Protein AF-0000000079576611 (afdb_homodimer)

Solvent-accessible surface area (backbone atoms only — not comparable to full-atom values): 9002 Å² total; per-residue (Å²): 128,75,75,70,55,58,48,75,42,75,43,51,58,84,72,44,45,41,53,62,72,38,46,71,59,83,83,51,58,62,71,58,41,35,52,42,29,51,65,66,48,57,60,85,58,37,45,30,33,52,91,32,29,32,41,34,44,37,72,70,70,76,43,54,67,67,57,41,44,37,51,51,49,38,49,34,49,45,45,35,116,128,78,76,70,55,58,49,75,44,72,44,52,57,86,73,43,45,41,51,61,72,38,46,70,58,83,84,51,59,64,70,58,40,36,52,41,29,51,66,65,47,57,62,86,57,38,46,28,34,51,91,33,28,33,42,34,44,35,75,69,72,76,42,54,67,66,58,37,45,36,52,52,50,39,50,34,49,44,47,36,116

Organism: NCBI:txid418240

Structure (mmCIF, N/CA/C/O backbone):
data_AF-0000000079576611-model_v1
#
loop_
_entity.id
_entity.type
_entity.pdbx_description
1 polymer 'Uncharacterized protein'
#
loop_
_atom_site.group_PDB
_atom_site.id
_atom_site.type_symbol
_atom_site.label_atom_id
_atom_site.label_alt_id
_atom_site.label_comp_id
_atom_site.label_asym_id
_atom_site.label_entity_id
_atom_site.label_seq_id
_atom_site.pdbx_PDB_ins_code
_atom_site.Cartn_x
_atom_site.Cartn_y
_atom_site.Cartn_z
_atom_site.occupancy
_atom_site.B_iso_or_equiv
_atom_site.auth_seq_id
_atom_site.auth_comp_id
_atom_site.auth_asym_id
_atom_site.auth_atom_id
_atom_site.pdbx_PDB_model_num
ATOM 1 N N . MET A 1 1 ? -16.641 16.172 19.109 1 32.38 1 MET A N 1
ATOM 2 C CA . MET A 1 1 ? -15.719 15.039 19.172 1 32.38 1 MET A CA 1
ATOM 3 C C . MET A 1 1 ? -15.352 14.555 17.766 1 32.38 1 MET A C 1
ATOM 5 O O . MET A 1 1 ? -16.219 14.102 17.016 1 32.38 1 MET A O 1
ATOM 9 N N . VAL A 1 2 ? -14.633 15.25 17.062 1 40.16 2 VAL A N 1
ATOM 10 C CA . VAL A 1 2 ? -14.477 15.117 15.625 1 40.16 2 VAL A CA 1
ATOM 11 C C . VAL A 1 2 ? -14.047 13.695 15.273 1 40.16 2 VAL A C 1
ATOM 13 O O . VAL A 1 2 ? -13.172 13.125 15.938 1 40.16 2 VAL A O 1
ATOM 16 N N . ASN A 1 3 ? -14.922 12.898 15.102 1 45.44 3 ASN A N 1
ATOM 17 C CA . ASN A 1 3 ? -14.719 11.484 14.812 1 45.44 3 ASN A CA 1
ATOM 18 C C . ASN A 1 3 ? -13.469 11.25 13.977 1 45.44 3 ASN A C 1
ATOM 20 O O . ASN A 1 3 ? -13.414 11.656 12.812 1 45.44 3 ASN A O 1
ATOM 24 N N . GLN A 1 4 ? -12.406 11.508 14.68 1 57.84 4 GLN A N 1
ATOM 25 C CA . GLN A 1 4 ? -11.109 11.312 14.031 1 57.84 4 GLN A CA 1
ATOM 26 C C . GLN A 1 4 ? -11.086 10.008 13.234 1 57.84 4 GLN A C 1
ATOM 28 O O . GLN A 1 4 ? -11.359 8.938 13.781 1 57.84 4 GLN A O 1
ATOM 33 N N . SER A 1 5 ? -11.43 10.102 11.914 1 70.38 5 SER A N 1
ATOM 34 C CA . SER A 1 5 ? -11.508 8.93 11.055 1 70.38 5 SER A CA 1
ATOM 35 C C . SER A 1 5 ? -10.227 8.117 11.109 1 70.38 5 SER A C 1
ATOM 37 O O . SER A 1 5 ? -9.188 8.539 10.594 1 70.38 5 SER A O 1
ATOM 39 N N . VAL A 1 6 ? -10.102 7.441 12.25 1 74.31 6 VAL A N 1
ATOM 40 C CA . VAL A 1 6 ? -8.984 6.516 12.391 1 74.31 6 VAL A CA 1
ATOM 41 C C . VAL A 1 6 ? -9.344 5.172 11.75 1 74.31 6 VAL A C 1
ATOM 43 O O . VAL A 1 6 ? -10.445 4.652 11.961 1 74.31 6 VAL A O 1
ATOM 46 N N . ILE A 1 7 ? -8.586 4.773 10.867 1 74.94 7 ILE A N 1
ATOM 47 C CA . ILE A 1 7 ? -8.75 3.438 10.297 1 74.94 7 ILE A CA 1
ATOM 48 C C . ILE A 1 7 ? -7.816 2.461 11.016 1 74.94 7 ILE A C 1
ATOM 50 O O . ILE A 1 7 ? -6.609 2.697 11.102 1 74.94 7 ILE A O 1
ATOM 54 N N . ASP A 1 8 ? -8.422 1.6 11.656 1 78.19 8 ASP A N 1
ATOM 55 C CA . ASP A 1 8 ? -7.676 0.541 12.336 1 78.19 8 ASP A CA 1
ATOM 56 C C . ASP A 1 8 ? -7.648 -0.733 11.492 1 78.19 8 ASP A C 1
ATOM 58 O O . ASP A 1 8 ? -8.695 -1.227 11.07 1 78.19 8 ASP A O 1
ATOM 62 N N . SER A 1 9 ? -6.465 -0.99 11.086 1 75.25 9 SER A N 1
ATOM 63 C CA . SER A 1 9 ? -6.355 -2.213 10.297 1 75.25 9 SER A CA 1
ATOM 64 C C . SER A 1 9 ? -5.461 -3.238 10.992 1 75.25 9 SER A C 1
ATOM 66 O O . SER A 1 9 ? -4.41 -2.889 11.531 1 75.25 9 SER A O 1
ATOM 68 N N . SER A 1 10 ? -6.066 -4.363 11.203 1 78.56 10 SER A N 1
ATOM 69 C CA . SER A 1 10 ? -5.301 -5.484 11.742 1 78.56 10 SER A CA 1
ATOM 70 C C . SER A 1 10 ? -5.09 -6.562 10.688 1 78.56 10 SER A C 1
ATOM 72 O O . SER A 1 10 ? -6.051 -7.062 10.102 1 78.56 10 SER A O 1
ATOM 74 N N . VAL A 1 11 ? -3.852 -6.746 10.422 1 78.38 11 VAL A N 1
ATOM 75 C CA . VAL A 1 11 ? -3.541 -7.75 9.406 1 78.38 11 VAL A CA 1
ATOM 76 C C . VAL A 1 11 ? -2.736 -8.883 10.031 1 78.38 11 VAL A C 1
ATOM 78 O O . VAL A 1 11 ? -1.842 -8.641 10.852 1 78.38 11 VAL A O 1
ATOM 81 N N . ASN A 1 12 ? -3.158 -10.062 9.68 1 82.75 12 ASN A N 1
ATOM 82 C CA . ASN A 1 12 ? -2.434 -11.25 10.117 1 82.75 12 ASN A CA 1
ATOM 83 C C . ASN A 1 12 ? -1.317 -11.617 9.141 1 82.75 12 ASN A C 1
ATOM 85 O O . ASN A 1 12 ? -1.584 -12.07 8.031 1 82.75 12 ASN A O 1
ATOM 89 N N . LEU A 1 13 ? -0.142 -11.523 9.609 1 81.12 13 LEU A N 1
ATOM 90 C CA . LEU A 1 13 ? 1.022 -11.742 8.758 1 81.12 13 LEU A CA 1
ATOM 91 C C . LEU A 1 13 ? 1.08 -13.188 8.273 1 81.12 13 LEU A C 1
ATOM 93 O O . LEU A 1 13 ? 1.574 -13.453 7.176 1 81.12 13 LEU A O 1
ATOM 97 N N . GLU A 1 14 ? 0.573 -14.039 9.016 1 82.06 14 GLU A N 1
ATOM 98 C CA . GLU A 1 14 ? 0.644 -15.453 8.688 1 82.06 14 GLU A CA 1
ATOM 99 C C . GLU A 1 14 ? -0.292 -15.805 7.531 1 82.06 14 GLU A C 1
ATOM 101 O O . GLU A 1 14 ? -0.097 -16.812 6.848 1 82.06 14 GLU A O 1
ATOM 106 N N . GLN A 1 15 ? -1.205 -14.945 7.406 1 81.31 15 GLN A N 1
ATOM 107 C CA . GLN A 1 15 ? -2.197 -15.227 6.375 1 81.31 15 GLN A CA 1
ATOM 108 C C . GLN A 1 15 ? -1.953 -14.383 5.129 1 81.31 15 GLN A C 1
ATOM 110 O O . GLN A 1 15 ? -2.609 -14.578 4.102 1 81.31 15 GLN A O 1
ATOM 115 N N . LEU A 1 16 ? -1.059 -13.555 5.219 1 85.56 16 LEU A N 1
ATOM 116 C CA . LEU A 1 16 ? -0.813 -12.648 4.105 1 85.56 16 LEU A CA 1
ATOM 117 C C . LEU A 1 16 ? -0.097 -13.367 2.967 1 85.56 16 LEU A C 1
ATOM 119 O O . LEU A 1 16 ? 0.768 -14.211 3.209 1 85.56 16 LEU A O 1
ATOM 123 N N . LYS A 1 17 ? -0.507 -13.078 1.787 1 87.81 17 LYS A N 1
ATOM 124 C CA . LYS A 1 17 ? 0.119 -13.609 0.583 1 87.81 17 LYS A CA 1
ATOM 125 C C . LYS A 1 17 ? 1.028 -12.578 -0.072 1 87.81 17 LYS A C 1
ATOM 127 O O . LYS A 1 17 ? 0.814 -11.375 0.076 1 87.81 17 LYS A O 1
ATOM 132 N N . ASP A 1 18 ? 1.984 -13.078 -0.797 1 87.44 18 ASP A N 1
ATOM 133 C CA . ASP A 1 18 ? 2.854 -12.195 -1.569 1 87.44 18 ASP A CA 1
ATOM 134 C C . ASP A 1 18 ? 2.111 -11.602 -2.764 1 87.44 18 ASP A C 1
ATOM 136 O O . ASP A 1 18 ? 1.252 -12.258 -3.355 1 87.44 18 ASP A O 1
ATOM 140 N N . ILE A 1 19 ? 2.459 -10.383 -3.062 1 82.88 19 ILE A N 1
ATOM 141 C CA . ILE A 1 19 ? 1.803 -9.711 -4.18 1 82.88 19 ILE A CA 1
ATOM 142 C C . ILE A 1 19 ? 2.004 -10.523 -5.457 1 82.88 19 ILE A C 1
ATOM 144 O O . ILE A 1 19 ? 1.13 -10.539 -6.328 1 82.88 19 ILE A O 1
ATOM 148 N N . GLU A 1 20 ? 3.113 -11.242 -5.586 1 82.69 20 GLU A N 1
ATOM 149 C CA . GLU A 1 20 ? 3.4 -12.07 -6.754 1 82.69 20 GLU A CA 1
ATOM 150 C C . GLU A 1 20 ? 2.424 -13.242 -6.859 1 82.69 20 GLU A C 1
ATOM 152 O O . GLU A 1 20 ? 2.154 -13.734 -7.953 1 82.69 20 GLU A O 1
ATOM 157 N N . ASP A 1 21 ? 1.952 -13.617 -5.684 1 86.19 21 ASP A N 1
ATOM 158 C CA . ASP A 1 21 ? 0.977 -14.703 -5.648 1 86.19 21 ASP A CA 1
ATOM 159 C C . ASP A 1 21 ? -0.426 -14.188 -5.965 1 86.19 21 ASP A C 1
ATOM 161 O O . ASP A 1 21 ? -1.248 -14.922 -6.52 1 86.19 21 ASP A O 1
ATOM 165 N N . LEU A 1 22 ? -0.644 -13.008 -5.527 1 84.38 22 LEU A N 1
ATOM 166 C CA . LEU A 1 22 ? -1.951 -12.398 -5.762 1 84.38 22 LEU A CA 1
ATOM 167 C C . LEU A 1 22 ? -2.109 -12 -7.223 1 84.38 22 LEU A C 1
ATOM 169 O O . LEU A 1 22 ? -3.211 -12.062 -7.773 1 84.38 22 LEU A O 1
ATOM 173 N N . ILE A 1 23 ? -1.056 -11.469 -7.809 1 82.06 23 ILE A N 1
ATOM 174 C CA . ILE A 1 23 ? -1.05 -11.094 -9.219 1 82.06 23 ILE A CA 1
ATOM 175 C C . ILE A 1 23 ? 0.086 -11.82 -9.938 1 82.06 23 ILE A C 1
ATOM 177 O O . ILE A 1 23 ? 1.123 -11.227 -10.234 1 82.06 23 ILE A O 1
ATOM 181 N N . PRO A 1 24 ? -0.151 -13.062 -10.289 1 73.81 24 PRO A N 1
ATOM 182 C CA . PRO A 1 24 ? 0.908 -13.891 -10.867 1 73.81 24 PRO A CA 1
ATOM 183 C C . PRO A 1 24 ? 1.199 -13.539 -12.328 1 73.81 24 PRO A C 1
ATOM 185 O O . PRO A 1 24 ? 2.289 -13.82 -12.828 1 73.81 24 PRO A O 1
ATOM 188 N N . ASN A 1 25 ? 0.179 -13.023 -12.945 1 77.19 25 ASN A N 1
ATOM 189 C CA . ASN A 1 25 ? 0.391 -12.711 -14.352 1 77.19 25 ASN A CA 1
ATOM 190 C C . ASN A 1 25 ? 0.296 -11.211 -14.617 1 77.19 25 ASN A C 1
ATOM 192 O O . ASN A 1 25 ? -0.802 -10.672 -14.766 1 77.19 25 ASN A O 1
ATOM 196 N N . ILE A 1 26 ? 1.358 -10.641 -14.82 1 69.69 26 ILE A N 1
ATOM 197 C CA . ILE A 1 26 ? 1.439 -9.195 -15 1 69.69 26 ILE A CA 1
ATOM 198 C C . ILE A 1 26 ? 0.963 -8.82 -16.391 1 69.69 26 ILE A C 1
ATOM 200 O O . ILE A 1 26 ? 0.621 -7.664 -16.656 1 69.69 26 ILE A O 1
ATOM 204 N N . ASP A 1 27 ? 0.799 -9.859 -17.219 1 78.5 27 ASP A N 1
ATOM 205 C CA . ASP A 1 27 ? 0.402 -9.602 -18.594 1 78.5 27 ASP A CA 1
ATOM 206 C C . ASP A 1 27 ? -1.118 -9.602 -18.734 1 78.5 27 ASP A C 1
ATOM 208 O O . ASP A 1 27 ? -1.646 -9.258 -19.797 1 78.5 27 ASP A O 1
ATOM 212 N N . LYS A 1 28 ? -1.711 -9.875 -17.734 1 82.94 28 LYS A N 1
ATOM 213 C CA . LYS A 1 28 ? -3.168 -9.93 -17.797 1 82.94 28 LYS A CA 1
ATOM 214 C C . LYS A 1 28 ? -3.779 -8.539 -17.734 1 82.94 28 LYS A C 1
ATOM 216 O O . LYS A 1 28 ? -3.111 -7.574 -17.344 1 82.94 28 LYS A O 1
ATOM 221 N N . ALA A 1 29 ? -4.992 -8.5 -18.297 1 85.44 29 ALA A N 1
ATOM 222 C CA . ALA A 1 29 ? -5.727 -7.238 -18.219 1 85.44 29 ALA A CA 1
ATOM 223 C C . ALA A 1 29 ? -5.934 -6.812 -16.766 1 85.44 29 ALA A C 1
ATOM 225 O O . ALA A 1 29 ? -6.035 -7.656 -15.875 1 85.44 29 ALA A O 1
ATOM 226 N N . ILE A 1 30 ? -5.949 -5.562 -16.453 1 88.19 30 ILE A N 1
ATOM 227 C CA . ILE A 1 30 ? -6.098 -5.004 -15.117 1 88.19 30 ILE A CA 1
ATOM 228 C C . ILE A 1 30 ? -7.352 -5.57 -14.453 1 88.19 30 ILE A C 1
ATOM 230 O O . ILE A 1 30 ? -7.34 -5.906 -13.266 1 88.19 30 ILE A O 1
ATOM 234 N N . SER A 1 31 ? -8.438 -5.66 -15.18 1 88.94 31 SER A N 1
ATOM 235 C CA . SER A 1 31 ? -9.703 -6.164 -14.648 1 88.94 31 SER A CA 1
ATOM 236 C C . SER A 1 31 ? -9.539 -7.574 -14.086 1 88.94 31 SER A C 1
ATOM 238 O O . SER A 1 31 ? -10.102 -7.902 -13.039 1 88.94 31 SER A O 1
ATOM 240 N N . GLU A 1 32 ? -8.828 -8.43 -14.75 1 89.69 32 GLU A N 1
ATOM 241 C CA . GLU A 1 32 ? -8.578 -9.797 -14.297 1 89.69 32 GLU A CA 1
ATOM 242 C C . GLU A 1 32 ? -7.691 -9.812 -13.055 1 89.69 32 GLU A C 1
ATOM 244 O O . GLU A 1 32 ? -7.898 -10.617 -12.148 1 89.69 32 GLU A O 1
ATOM 249 N N . LYS A 1 33 ? -6.746 -8.945 -13.102 1 89.12 33 LYS A N 1
ATOM 250 C CA . LYS A 1 33 ? -5.84 -8.844 -11.961 1 89.12 33 LYS A CA 1
ATOM 251 C C . LYS A 1 33 ? -6.598 -8.445 -10.695 1 89.12 33 LYS A C 1
ATOM 253 O O . LYS A 1 33 ? -6.359 -9 -9.625 1 89.12 33 LYS A O 1
ATOM 258 N N . VAL A 1 34 ? -7.484 -7.477 -10.914 1 90.25 34 VAL A N 1
ATOM 259 C CA . VAL A 1 34 ? -8.281 -6.977 -9.789 1 90.25 34 VAL A CA 1
ATOM 260 C C . VAL A 1 34 ? -9.125 -8.109 -9.211 1 90.25 34 VAL A C 1
ATOM 262 O O . VAL A 1 34 ? -9.172 -8.289 -7.996 1 90.25 34 VAL A O 1
ATOM 265 N N . GLU A 1 35 ? -9.773 -8.852 -10.016 1 90.19 35 GLU A N 1
ATOM 266 C CA . GLU A 1 35 ? -10.625 -9.961 -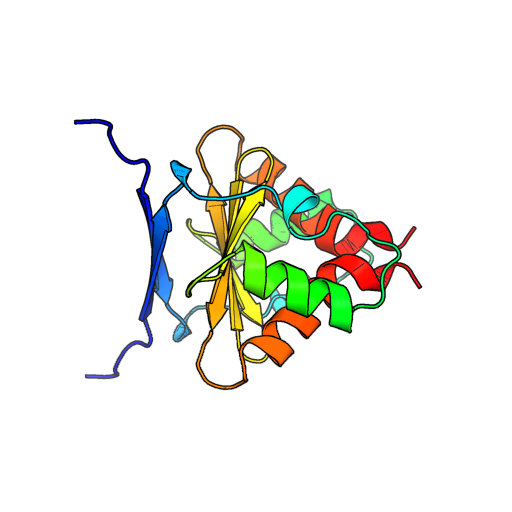9.578 1 90.19 35 GLU A CA 1
ATOM 267 C C . GLU A 1 35 ? -9.812 -11.008 -8.812 1 90.19 35 GLU A C 1
ATOM 269 O O . GLU A 1 35 ? -10.242 -11.477 -7.758 1 90.19 35 GLU A O 1
ATOM 274 N N . THR A 1 36 ? -8.719 -11.32 -9.391 1 89.06 36 THR A N 1
ATOM 275 C CA . THR A 1 36 ? -7.859 -12.312 -8.758 1 89.06 36 THR A CA 1
ATOM 276 C C . THR A 1 36 ? -7.379 -11.82 -7.398 1 89.06 36 THR A C 1
ATOM 278 O O . THR A 1 36 ? -7.379 -12.578 -6.422 1 89.06 36 THR A O 1
ATOM 281 N N . PHE A 1 37 ? -6.93 -10.641 -7.402 1 89.94 37 PHE A N 1
ATOM 282 C CA . PHE A 1 37 ? -6.441 -10.031 -6.168 1 89.94 37 PHE A CA 1
ATOM 283 C C . PHE A 1 37 ? -7.508 -10.086 -5.078 1 89.94 37 PHE A C 1
ATOM 285 O O . PHE A 1 37 ? -7.223 -10.484 -3.945 1 89.94 37 PHE A O 1
ATOM 292 N N . LEU A 1 38 ? -8.703 -9.602 -5.387 1 90.19 38 LEU A N 1
ATOM 293 C CA . LEU A 1 38 ? -9.805 -9.562 -4.422 1 90.19 38 LEU A CA 1
ATOM 294 C C . LEU A 1 38 ? -10.18 -10.969 -3.975 1 90.19 38 LEU A C 1
ATOM 296 O O . LEU A 1 38 ? -10.508 -11.188 -2.805 1 90.19 38 LEU A O 1
ATOM 300 N N . ASP A 1 39 ? -10.109 -11.891 -4.805 1 88.19 39 ASP A N 1
ATOM 301 C CA . ASP A 1 39 ? -10.453 -13.273 -4.508 1 88.19 39 ASP A CA 1
ATOM 302 C C . ASP A 1 39 ? -9.438 -13.906 -3.564 1 88.19 39 ASP A C 1
ATOM 304 O O . ASP A 1 39 ? -9.805 -14.648 -2.646 1 88.19 39 ASP A O 1
ATOM 308 N N . LYS A 1 40 ? -8.188 -13.586 -3.787 1 86.69 40 LYS A N 1
ATOM 309 C CA . LYS A 1 40 ? -7.109 -14.227 -3.043 1 86.69 40 LYS A CA 1
ATOM 310 C C . LYS A 1 40 ? -6.844 -13.508 -1.726 1 86.69 40 LYS A C 1
ATOM 312 O O . LYS A 1 40 ? -6.41 -14.117 -0.75 1 86.69 40 LYS A O 1
ATOM 317 N N . SER A 1 41 ? -6.918 -12.18 -1.771 1 84.06 41 SER A N 1
ATOM 318 C CA . SER A 1 41 ? -6.637 -11.383 -0.578 1 84.06 41 SER A CA 1
ATOM 319 C C . SER A 1 41 ? -7.691 -11.617 0.5 1 84.06 41 SER A C 1
ATOM 321 O O . SER A 1 41 ? -7.406 -11.477 1.692 1 84.06 41 SER A O 1
ATOM 323 N N . GLY A 1 42 ? -8.922 -12.008 0.111 1 76.44 42 GLY A N 1
ATOM 324 C CA . GLY A 1 42 ? -9.984 -12.234 1.075 1 76.44 42 GLY A CA 1
ATOM 325 C C . GLY A 1 42 ? -10.734 -10.969 1.446 1 76.44 42 GLY A C 1
ATOM 326 O O . GLY A 1 42 ? -11.203 -10.242 0.57 1 76.44 42 GLY A O 1
ATOM 327 N N . ASP A 1 43 ? -10.883 -10.766 2.904 1 76.56 43 ASP A N 1
ATOM 328 C CA . ASP A 1 43 ? -11.695 -9.656 3.396 1 76.56 43 ASP A CA 1
ATOM 329 C C . ASP A 1 43 ? -10.836 -8.43 3.693 1 76.56 43 ASP A C 1
ATOM 331 O O . ASP A 1 43 ? -9.617 -8.539 3.797 1 76.56 43 ASP A O 1
ATOM 335 N N . GLN A 1 44 ? -11.5 -7.289 3.799 1 74.5 44 GLN A N 1
ATOM 336 C CA . GLN A 1 44 ? -10.836 -6.043 4.176 1 74.5 44 GLN A CA 1
ATOM 337 C C . GLN A 1 44 ? -10.219 -6.145 5.566 1 74.5 44 GLN A C 1
ATOM 339 O O . GLN A 1 44 ? -10.758 -6.836 6.438 1 74.5 44 GLN A O 1
ATOM 344 N N . PRO A 1 45 ? -9.188 -5.512 5.707 1 78.31 45 PRO A N 1
ATOM 345 C CA . PRO A 1 45 ? -8.367 -4.746 4.766 1 78.31 45 PRO A CA 1
ATOM 346 C C . PRO A 1 45 ? -7.602 -5.637 3.791 1 78.31 45 PRO A C 1
ATOM 348 O O . PRO A 1 45 ? -7.262 -6.773 4.125 1 78.31 45 PRO A O 1
ATOM 351 N N . TYR A 1 46 ? -7.449 -5.148 2.621 1 88.88 46 TYR A N 1
ATOM 352 C CA . TYR A 1 46 ? -6.652 -5.867 1.632 1 88.88 46 TYR A CA 1
ATOM 353 C C . TYR A 1 46 ? -5.164 -5.668 1.881 1 88.88 46 TYR A C 1
ATOM 355 O O . TYR A 1 46 ? -4.691 -4.535 2 1 88.88 46 TYR A O 1
ATOM 363 N N . ALA A 1 47 ? -4.566 -6.75 2.078 1 89.88 47 ALA A N 1
ATOM 364 C CA . ALA A 1 47 ? -3.148 -6.656 2.41 1 89.88 47 ALA A CA 1
ATOM 365 C C . ALA A 1 47 ? -2.342 -7.723 1.675 1 89.88 47 ALA A C 1
ATOM 367 O O . ALA A 1 47 ? -2.883 -8.766 1.288 1 89.88 47 ALA A O 1
ATOM 368 N N . HIS A 1 48 ? -1.096 -7.418 1.454 1 90.56 48 HIS A N 1
ATOM 369 C CA . HIS A 1 48 ? -0.18 -8.383 0.857 1 90.56 48 HIS A CA 1
ATOM 370 C C . HIS A 1 48 ? 1.232 -8.211 1.406 1 90.56 48 HIS A C 1
ATOM 372 O O . HIS A 1 48 ? 1.618 -7.113 1.814 1 90.56 48 HIS A O 1
ATOM 378 N N . MET A 1 49 ? 1.866 -9.273 1.348 1 90.06 49 MET A N 1
ATOM 379 C CA . MET A 1 49 ? 3.234 -9.297 1.857 1 90.06 49 MET A CA 1
ATOM 380 C C . MET A 1 49 ? 4.234 -9.008 0.746 1 90.06 49 MET A C 1
ATOM 382 O O . MET A 1 49 ? 4.035 -9.414 -0.399 1 90.06 49 MET A O 1
ATOM 386 N N . ASN A 1 50 ? 5.199 -8.188 1.126 1 88.56 50 ASN A N 1
ATOM 387 C CA . ASN A 1 50 ? 6.363 -7.938 0.285 1 88.56 50 ASN A CA 1
ATOM 388 C C . ASN A 1 50 ? 7.66 -8.32 0.993 1 88.56 50 ASN A C 1
ATOM 390 O O . ASN A 1 50 ? 7.637 -8.805 2.125 1 88.56 50 ASN A O 1
ATOM 394 N N . GLU A 1 51 ? 8.695 -8.25 0.343 1 86.25 51 GLU A N 1
ATOM 395 C CA . GLU A 1 51 ? 9.969 -8.547 0.997 1 86.25 51 GLU A CA 1
ATOM 396 C C . GLU A 1 51 ? 10.32 -7.484 2.033 1 86.25 51 GLU A C 1
ATOM 398 O O . GLU A 1 51 ? 10.844 -6.422 1.688 1 86.25 51 GLU A O 1
ATOM 403 N N . GLY A 1 52 ? 9.969 -7.73 3.395 1 87.94 52 GLY A N 1
ATOM 404 C CA . GLY A 1 52 ? 10.383 -6.852 4.477 1 87.94 52 GLY A CA 1
ATOM 405 C C . GLY A 1 52 ? 9.289 -5.898 4.922 1 87.94 52 GLY A C 1
ATOM 406 O O . GLY A 1 52 ? 9.492 -5.113 5.852 1 87.94 52 GLY A O 1
ATOM 407 N N . TYR A 1 53 ? 8.211 -5.895 4.184 1 91.5 53 TYR A N 1
ATOM 408 C CA . TYR A 1 53 ? 7.129 -5.008 4.59 1 91.5 53 TYR A CA 1
ATOM 409 C C . TYR A 1 53 ? 5.789 -5.516 4.07 1 91.5 53 TYR A C 1
ATOM 411 O O . TYR A 1 53 ? 5.742 -6.398 3.211 1 91.5 53 TYR A O 1
ATOM 419 N N . VAL A 1 54 ? 4.789 -5.004 4.66 1 91.5 54 VAL A N 1
ATOM 420 C CA . VAL A 1 54 ? 3.42 -5.344 4.289 1 91.5 54 VAL A CA 1
ATOM 421 C C . VAL A 1 54 ? 2.711 -4.105 3.744 1 91.5 54 VAL A C 1
ATOM 423 O O . VAL A 1 54 ? 2.922 -2.996 4.234 1 91.5 54 VAL A O 1
ATOM 426 N N . VAL A 1 55 ? 1.941 -4.277 2.742 1 91.94 55 VAL A N 1
ATOM 427 C CA . VAL A 1 55 ? 1.115 -3.195 2.219 1 91.94 55 VAL A CA 1
ATOM 428 C C . VAL A 1 55 ? -0.356 -3.479 2.512 1 91.94 55 VAL A C 1
ATOM 430 O O . VAL A 1 55 ? -0.854 -4.57 2.219 1 91.94 55 VAL A O 1
ATOM 433 N N . VAL A 1 56 ? -0.955 -2.523 3.135 1 91.81 56 VAL A N 1
ATOM 434 C CA . VAL A 1 56 ? -2.375 -2.635 3.447 1 91.81 56 VAL A CA 1
ATOM 435 C C . VAL A 1 56 ? -3.162 -1.585 2.664 1 91.81 56 VAL A C 1
ATOM 437 O O . VAL A 1 56 ? -2.822 -0.4 2.689 1 91.81 56 VAL A O 1
ATOM 440 N N . VAL A 1 57 ? -4.121 -2.031 1.911 1 91.5 57 VAL A N 1
ATOM 441 C 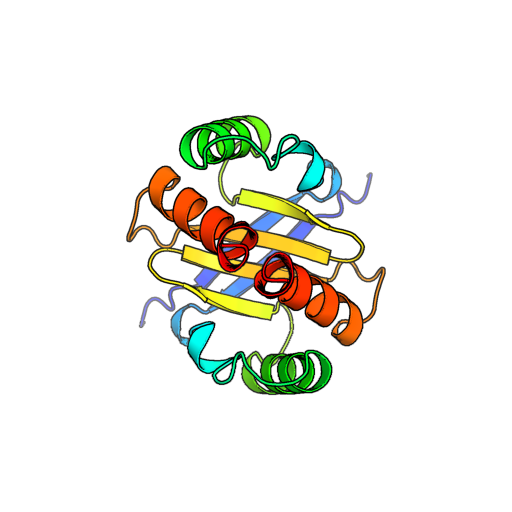CA . VAL A 1 57 ? -5.027 -1.146 1.186 1 91.5 57 VAL A CA 1
ATOM 442 C C . VAL A 1 57 ? -6.363 -1.062 1.918 1 91.5 57 VAL A C 1
ATOM 444 O O . VAL A 1 57 ? -7.113 -2.041 1.967 1 91.5 57 VAL A O 1
ATOM 447 N N . GLU A 1 58 ? -6.605 0.04 2.459 1 89.12 58 GLU A N 1
ATOM 448 C CA . GLU A 1 58 ? -7.812 0.247 3.252 1 89.12 58 GLU A CA 1
ATOM 449 C C . GLU A 1 58 ? -8.812 1.127 2.51 1 89.12 58 GLU A C 1
ATOM 451 O O . GLU A 1 58 ? -8.477 2.227 2.066 1 89.12 58 GLU A O 1
ATOM 456 N N . MET A 1 59 ? -9.984 0.628 2.582 1 89 59 MET A N 1
ATOM 457 C CA . MET A 1 59 ? -11.047 1.373 1.911 1 89 59 MET A CA 1
ATOM 458 C C . MET A 1 59 ? -11.586 2.479 2.812 1 89 59 MET A C 1
ATOM 460 O O . MET A 1 59 ? -11.828 2.254 4 1 89 59 MET A O 1
ATOM 464 N N . THR A 1 60 ? -11.695 3.623 2.225 1 85.81 60 THR A N 1
ATOM 465 C CA . THR A 1 60 ? -12.242 4.73 2.996 1 85.81 60 THR A CA 1
ATOM 466 C C . THR A 1 60 ? -13.766 4.754 2.902 1 85.81 60 THR A C 1
ATOM 468 O O . THR A 1 60 ? -14.43 5.438 3.686 1 85.81 60 THR A O 1
ATOM 471 N N . GLY A 1 61 ? -14.289 4.016 1.981 1 84.25 61 GLY A N 1
ATOM 472 C CA . GLY A 1 61 ? -15.734 3.973 1.803 1 84.25 61 GLY A CA 1
ATOM 473 C C . GLY A 1 61 ? -16.219 4.902 0.708 1 84.25 61 GLY A C 1
ATOM 474 O O . GLY A 1 61 ? -17.422 4.922 0.395 1 84.25 61 GLY A O 1
ATOM 475 N N . GLU A 1 62 ? -15.266 5.664 0.138 1 88.12 62 GLU A N 1
ATOM 476 C CA . GLU A 1 62 ? -15.648 6.629 -0.891 1 88.12 62 GLU A CA 1
ATOM 477 C C . GLU A 1 62 ? -15.789 5.953 -2.252 1 88.12 62 GLU A C 1
ATOM 479 O O . GLU A 1 62 ? -16.453 6.488 -3.15 1 88.12 62 GLU A O 1
ATOM 484 N N . MET A 1 63 ? -15.156 4.77 -2.422 1 86.88 63 MET A N 1
ATOM 485 C CA . MET A 1 63 ? -15.266 3.998 -3.658 1 86.88 63 MET A CA 1
ATOM 486 C C . MET A 1 63 ? -15.391 2.508 -3.363 1 86.88 63 MET A C 1
ATOM 488 O O . MET A 1 63 ? -15.086 2.062 -2.256 1 86.88 63 MET A O 1
ATOM 492 N N . ASP A 1 64 ? -15.844 1.817 -4.395 1 90.44 64 ASP A N 1
ATOM 493 C CA . ASP A 1 64 ? -15.945 0.367 -4.262 1 90.44 64 ASP A CA 1
ATOM 494 C C . ASP A 1 64 ? -14.562 -0.279 -4.246 1 90.44 64 ASP A C 1
ATOM 496 O O . ASP A 1 64 ? -13.633 0.223 -4.875 1 90.44 64 ASP A O 1
ATOM 500 N N . ALA A 1 65 ? -14.531 -1.317 -3.578 1 88.81 65 ALA A N 1
ATOM 501 C CA . ALA A 1 65 ? -13.258 -2.025 -3.428 1 88.81 65 ALA A CA 1
ATOM 502 C C . ALA A 1 65 ? -12.664 -2.371 -4.789 1 88.81 65 ALA A C 1
ATOM 504 O O . ALA A 1 65 ? -11.445 -2.266 -4.984 1 88.81 65 ALA A O 1
ATOM 505 N N . THR A 1 66 ? -13.508 -2.779 -5.738 1 91.56 66 THR A N 1
ATOM 506 C CA . THR A 1 66 ? -13.039 -3.152 -7.07 1 91.56 66 THR A CA 1
ATOM 507 C C . THR A 1 66 ? -12.359 -1.972 -7.754 1 91.56 66 THR A C 1
ATOM 509 O O . THR A 1 66 ? -11.266 -2.117 -8.312 1 91.56 66 THR A O 1
ATOM 512 N N . ASP A 1 67 ? -12.914 -0.799 -7.688 1 92.94 67 ASP A N 1
ATOM 513 C CA . ASP A 1 67 ? -12.352 0.402 -8.297 1 92.94 67 ASP A CA 1
ATOM 514 C C . ASP A 1 67 ? -11.055 0.813 -7.605 1 92.94 67 ASP A C 1
ATOM 516 O O . ASP A 1 67 ? -10.086 1.195 -8.266 1 92.94 67 ASP A O 1
ATOM 520 N N . ALA A 1 68 ? -11.164 0.756 -6.344 1 90.75 68 ALA A N 1
ATOM 521 C CA . ALA A 1 68 ? -10 1.143 -5.562 1 90.75 68 ALA A CA 1
ATOM 522 C C . ALA A 1 68 ? -8.805 0.239 -5.871 1 90.75 68 ALA A C 1
ATOM 524 O O . ALA A 1 68 ? -7.699 0.723 -6.117 1 90.75 68 ALA A O 1
ATOM 525 N N . ILE A 1 69 ? -9.062 -1.049 -5.938 1 91.56 69 ILE A N 1
ATOM 526 C CA . ILE A 1 69 ? -7.996 -2.016 -6.18 1 91.56 69 ILE A CA 1
ATOM 527 C C . ILE A 1 69 ? -7.488 -1.875 -7.613 1 91.56 69 ILE A C 1
ATOM 529 O O . ILE A 1 69 ? -6.289 -2.01 -7.867 1 91.56 69 ILE A O 1
ATOM 533 N N . SER A 1 70 ? -8.398 -1.657 -8.453 1 90.81 70 SER A N 1
ATOM 534 C CA . SER A 1 70 ? -8.008 -1.409 -9.836 1 90.81 70 SER A CA 1
ATOM 535 C C . SER A 1 70 ? -7.027 -0.243 -9.938 1 90.81 70 SER A C 1
ATOM 537 O O . SER A 1 70 ? -6 -0.344 -10.602 1 90.81 70 SER A O 1
ATOM 539 N N . ASP A 1 71 ? -7.391 0.848 -9.297 1 89.19 71 ASP A N 1
ATOM 540 C CA . ASP A 1 71 ? -6.527 2.027 -9.305 1 89.19 71 ASP A CA 1
ATOM 541 C C . ASP A 1 71 ? -5.176 1.721 -8.664 1 89.19 71 ASP A C 1
ATOM 543 O O . ASP A 1 71 ? -4.137 2.158 -9.164 1 89.19 71 ASP A O 1
ATOM 547 N N . TYR A 1 72 ? -5.188 1.003 -7.633 1 89.62 72 TYR A N 1
ATOM 548 C CA . TYR A 1 72 ? -3.977 0.62 -6.918 1 89.62 72 TYR A CA 1
ATOM 549 C C . TYR A 1 72 ? -3.045 -0.192 -7.809 1 89.62 72 TYR A C 1
ATOM 551 O O . TYR A 1 72 ? -1.854 0.107 -7.91 1 89.62 72 TYR A O 1
ATOM 559 N N . LEU A 1 73 ? -3.617 -1.224 -8.43 1 87.56 73 LEU A N 1
ATOM 560 C CA . LEU A 1 73 ? -2.826 -2.102 -9.289 1 87.56 73 LEU A CA 1
ATOM 561 C C . LEU A 1 73 ? -2.32 -1.353 -10.516 1 87.56 73 LEU A C 1
ATOM 563 O O . LEU A 1 73 ? -1.21 -1.604 -10.992 1 87.56 73 LEU A O 1
ATOM 567 N N . ARG A 1 74 ? -3.119 -0.469 -10.977 1 84.06 74 ARG A N 1
ATOM 568 C CA . ARG A 1 74 ? -2.709 0.344 -12.117 1 84.06 74 ARG A CA 1
ATOM 569 C C . ARG A 1 74 ? -1.5 1.206 -11.766 1 84.06 74 ARG A C 1
ATOM 571 O O . ARG A 1 74 ? -0.585 1.359 -12.578 1 84.06 74 ARG A O 1
ATOM 578 N N . LYS A 1 75 ? -1.599 1.782 -10.672 1 78.56 75 LYS A N 1
ATOM 579 C CA . LYS A 1 75 ? -0.51 2.65 -10.227 1 78.56 75 LYS A CA 1
ATOM 580 C C . LYS A 1 75 ? 0.751 1.843 -9.938 1 78.56 75 LYS A C 1
ATOM 582 O O . LYS A 1 75 ? 1.865 2.355 -10.062 1 78.56 75 LYS A O 1
ATOM 587 N N . ARG A 1 76 ? 0.459 0.615 -9.547 1 74.5 76 ARG A N 1
ATOM 588 C CA . ARG A 1 76 ? 1.604 -0.267 -9.336 1 74.5 76 ARG A CA 1
ATOM 589 C C . ARG A 1 76 ? 2.197 -0.716 -10.672 1 74.5 76 ARG A C 1
ATOM 591 O O . ARG A 1 76 ? 3.416 -0.847 -10.797 1 74.5 76 ARG A O 1
ATOM 598 N N . THR A 1 77 ? 1.246 -1.107 -11.664 1 61.75 77 THR A N 1
ATOM 599 C CA . THR A 1 77 ? 1.668 -1.63 -12.961 1 61.75 77 THR A CA 1
ATOM 600 C C . THR A 1 77 ? 1.938 -0.492 -13.945 1 61.75 77 THR A C 1
ATOM 602 O O . THR A 1 77 ? 2.793 -0.613 -14.82 1 61.75 77 THR A O 1
ATOM 605 N N . GLU A 1 78 ? 0.967 0.345 -14.211 1 53.06 78 GLU A N 1
ATOM 606 C CA . GLU A 1 78 ? 0.913 1.296 -15.312 1 53.06 78 GLU A CA 1
ATOM 607 C C . GLU A 1 78 ? 2.189 2.131 -15.391 1 53.06 78 GLU A C 1
ATOM 609 O O . GLU A 1 78 ? 2.51 2.689 -16.438 1 53.06 78 GLU A O 1
ATOM 614 N N . LEU A 1 79 ? 2.945 2.598 -14.602 1 41.19 79 LEU A N 1
ATOM 615 C CA . LEU A 1 79 ? 3.941 3.445 -15.25 1 41.19 79 LEU A CA 1
ATOM 616 C C . LEU A 1 79 ? 4.77 2.645 -16.25 1 41.19 79 LEU A C 1
ATOM 618 O O . LEU A 1 79 ? 5.801 3.123 -16.734 1 41.19 79 LEU A O 1
ATOM 622 N N . MET A 1 80 ? 4.383 1.502 -16.375 1 36.03 80 MET A N 1
ATOM 623 C CA . MET A 1 80 ? 5.129 0.834 -17.438 1 36.03 80 MET A CA 1
ATOM 624 C C . MET A 1 80 ? 4.801 1.439 -18.797 1 36.03 80 MET A C 1
ATOM 626 O O . MET A 1 80 ? 5.559 1.278 -19.75 1 36.03 80 MET A O 1
ATOM 630 N N . TYR A 1 81 ? 3.639 1.644 -19.375 1 34.41 81 TYR A N 1
ATOM 631 C CA . TYR A 1 81 ? 3.58 2.178 -20.734 1 34.41 81 TYR A CA 1
ATOM 632 C C . TYR A 1 81 ? 3.771 3.689 -20.734 1 34.41 81 TYR A C 1
ATOM 634 O O . TYR A 1 81 ? 3.355 4.375 -19.797 1 34.41 81 TYR A O 1
ATOM 642 N N . MET B 1 1 ? 1.251 -20.703 22.516 1 29.08 1 MET B N 1
ATOM 643 C CA . MET B 1 1 ? 0.44 -19.562 22.062 1 29.08 1 MET B CA 1
ATOM 644 C C . MET B 1 1 ? 1.077 -18.891 20.859 1 29.08 1 MET B C 1
ATOM 646 O O . MET B 1 1 ? 2.186 -18.359 20.953 1 29.08 1 MET B O 1
ATOM 650 N N . VAL B 1 2 ? 1.073 -19.359 19.734 1 35.88 2 VAL B N 1
ATOM 651 C CA . VAL B 1 2 ? 1.834 -19 18.547 1 35.88 2 VAL B CA 1
ATOM 652 C C . VAL B 1 2 ? 1.643 -17.516 18.234 1 35.88 2 VAL B C 1
ATOM 654 O O . VAL B 1 2 ? 0.524 -17 18.297 1 35.88 2 VAL B O 1
ATOM 657 N N . ASN B 1 3 ? 2.389 -16.672 18.703 1 42.47 3 ASN B N 1
ATOM 658 C CA . ASN B 1 3 ? 2.352 -15.211 18.625 1 42.47 3 ASN B CA 1
ATOM 659 C C . ASN B 1 3 ? 1.957 -14.734 17.234 1 42.47 3 ASN B C 1
ATOM 661 O O . ASN B 1 3 ? 2.713 -14.906 16.281 1 42.47 3 ASN B O 1
ATOM 665 N N . GLN B 1 4 ? 0.737 -15.031 16.969 1 56 4 GLN B N 1
ATOM 666 C CA . GLN B 1 4 ? 0.159 -14.625 15.695 1 56 4 GLN B CA 1
ATOM 667 C C . GLN B 1 4 ? 0.553 -13.195 15.344 1 56 4 GLN B C 1
ATOM 669 O O . GLN B 1 4 ? 0.324 -12.273 16.125 1 56 4 GLN B O 1
ATOM 674 N N . SER B 1 5 ? 1.689 -13.055 14.523 1 70.19 5 SER B N 1
ATOM 675 C CA . SER B 1 5 ? 2.244 -11.758 14.156 1 70.19 5 SER B CA 1
ATOM 676 C C . SER B 1 5 ? 1.188 -10.867 13.508 1 70.19 5 SER B C 1
ATOM 678 O O . SER B 1 5 ? 0.775 -11.117 12.375 1 70.19 5 SER B O 1
ATOM 680 N N . VAL B 1 6 ? 0.317 -10.391 1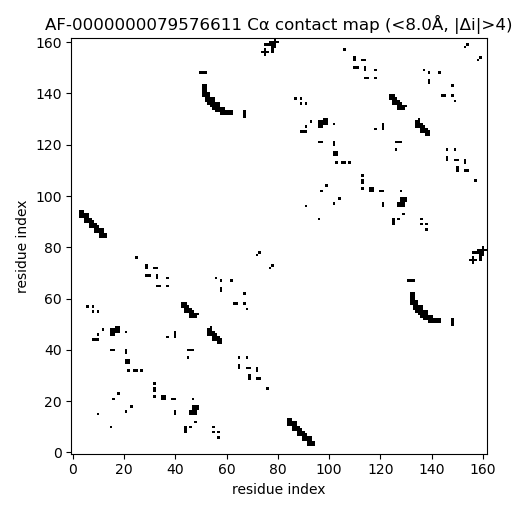4.391 1 73.06 6 VAL B N 1
ATOM 681 C CA . VAL B 1 6 ? -0.678 -9.43 13.93 1 73.06 6 VAL B CA 1
ATOM 682 C C . VAL B 1 6 ? -0.085 -8.023 13.945 1 73.06 6 VAL B C 1
ATOM 684 O O . VAL B 1 6 ? 0.569 -7.629 14.914 1 73.06 6 VAL B O 1
ATOM 687 N N . ILE B 1 7 ? -0.097 -7.414 12.852 1 75.06 7 ILE B N 1
ATOM 688 C CA . ILE B 1 7 ? 0.31 -6.016 12.781 1 75.06 7 ILE B CA 1
ATOM 689 C C . ILE B 1 7 ? -0.922 -5.117 12.859 1 75.06 7 ILE B C 1
ATOM 691 O O . ILE B 1 7 ? -1.863 -5.277 12.078 1 75.06 7 ILE B O 1
ATOM 695 N N . ASP B 1 8 ? -0.953 -4.406 13.891 1 77.81 8 ASP B N 1
ATOM 696 C CA . ASP B 1 8 ? -2.025 -3.434 14.078 1 77.81 8 ASP B CA 1
ATOM 697 C C . ASP B 1 8 ? -1.577 -2.035 13.664 1 77.81 8 ASP B C 1
ATOM 699 O O . ASP B 1 8 ? -0.541 -1.547 14.117 1 77.81 8 ASP B O 1
ATOM 703 N N . SER B 1 9 ? -2.209 -1.645 12.617 1 75.38 9 SER B N 1
ATOM 704 C CA . SER B 1 9 ? -1.856 -0.298 12.18 1 75.38 9 SER B CA 1
ATOM 705 C C . SER B 1 9 ? -3.051 0.646 12.273 1 75.38 9 SER B C 1
ATOM 707 O O . SER B 1 9 ? -4.172 0.275 11.914 1 75.38 9 SER B O 1
ATOM 709 N N . SER B 1 10 ? -2.809 1.679 13.008 1 78.56 10 SER B N 1
ATOM 710 C CA . SER B 1 10 ? -3.816 2.73 13.094 1 78.56 10 SER B CA 1
ATOM 711 C C . SER B 1 10 ? -3.359 3.994 12.375 1 78.56 10 SER B C 1
ATOM 713 O O . SER B 1 10 ? -2.279 4.52 12.656 1 78.56 10 SER B O 1
ATOM 715 N N . VAL B 1 11 ? -4.125 4.32 11.406 1 78.56 11 VAL B N 1
ATOM 716 C CA . VAL B 1 11 ? -3.76 5.512 10.641 1 78.56 11 VAL B CA 1
ATOM 717 C C . VAL B 1 11 ? -4.855 6.566 10.773 1 78.56 11 VAL B C 1
ATOM 719 O O . VAL B 1 11 ? -6.047 6.242 10.734 1 78.56 11 VAL B O 1
ATOM 722 N N . ASN B 1 12 ? -4.391 7.742 11.008 1 82.56 12 ASN B N 1
ATOM 723 C CA . ASN B 1 12 ? -5.301 8.875 11.055 1 82.56 12 ASN B CA 1
ATOM 724 C C . ASN B 1 12 ? -5.527 9.477 9.672 1 82.56 12 ASN B C 1
ATOM 726 O O . ASN B 1 12 ? -4.633 10.109 9.109 1 82.56 12 ASN B O 1
ATOM 730 N N . LEU B 1 13 ? -6.715 9.383 9.234 1 81.31 13 LEU B N 1
ATOM 731 C CA . LEU B 1 13 ? -7.047 9.82 7.883 1 81.31 13 LEU B CA 1
ATOM 732 C C . LEU B 1 13 ? -6.871 11.328 7.738 1 81.31 13 LEU B C 1
ATOM 734 O O . LEU B 1 13 ? -6.555 11.82 6.652 1 81.31 13 LEU B O 1
ATOM 738 N N . GLU B 1 14 ? -7.023 12 8.781 1 81.94 14 GLU B N 1
ATOM 739 C CA . GLU B 1 14 ? -6.957 13.461 8.734 1 81.94 14 GLU B CA 1
ATOM 740 C C . GLU B 1 14 ? -5.523 13.938 8.555 1 81.94 14 GLU B C 1
ATOM 742 O O . GLU B 1 14 ? -5.289 15.055 8.086 1 81.94 14 GLU B O 1
ATOM 747 N N . GLN B 1 15 ? -4.699 13.055 8.891 1 81.38 15 GLN B N 1
ATOM 748 C CA . GLN B 1 15 ? -3.297 13.445 8.836 1 81.38 15 GLN B CA 1
ATOM 749 C C . GLN B 1 15 ? -2.611 12.852 7.609 1 81.38 15 GLN B C 1
ATOM 751 O O . GLN B 1 15 ? -1.456 13.172 7.32 1 81.38 15 GLN B O 1
ATOM 756 N N . LEU B 1 16 ? -3.303 12.086 6.957 1 85.62 16 LEU B N 1
ATOM 757 C CA . LEU B 1 16 ? -2.697 11.414 5.816 1 85.62 16 LEU B CA 1
ATOM 758 C C . LEU B 1 16 ? -2.539 12.367 4.637 1 85.62 16 LEU B C 1
ATOM 760 O O . LEU B 1 16 ? -3.404 13.211 4.402 1 85.62 16 LEU B O 1
ATOM 764 N N . LYS B 1 17 ? -1.454 12.273 3.986 1 88.19 17 LYS B N 1
ATOM 765 C CA . LYS B 1 17 ? -1.168 13.055 2.787 1 88.19 17 LYS B CA 1
ATOM 766 C C . LYS B 1 17 ? -1.338 12.211 1.526 1 88.19 17 LYS B C 1
ATOM 768 O O . LYS B 1 17 ? -1.178 10.992 1.563 1 88.19 17 LYS B O 1
ATOM 773 N N . ASP B 1 18 ? -1.61 12.883 0.469 1 87.31 18 ASP B N 1
ATOM 774 C CA . ASP B 1 18 ? -1.688 12.211 -0.824 1 87.31 18 ASP B CA 1
ATOM 775 C C . ASP B 1 18 ? -0.301 11.797 -1.311 1 87.31 18 ASP B C 1
ATOM 777 O O . ASP B 1 18 ? 0.686 12.492 -1.06 1 87.31 18 ASP B O 1
ATOM 781 N N . ILE B 1 19 ? -0.265 10.672 -1.989 1 82.81 19 ILE B N 1
ATOM 782 C CA . ILE B 1 19 ? 1.01 10.172 -2.488 1 82.81 19 ILE B CA 1
ATOM 783 C C . ILE B 1 19 ? 1.644 11.203 -3.418 1 82.81 19 ILE B C 1
ATOM 785 O O . ILE B 1 19 ? 2.869 11.32 -3.48 1 82.81 19 ILE B O 1
ATOM 789 N N . GLU B 1 20 ? 0.864 11.984 -4.125 1 82.5 20 GLU B N 1
ATOM 790 C CA . GLU B 1 20 ? 1.359 13.023 -5.027 1 82.5 20 GLU B CA 1
ATOM 791 C C . GLU B 1 20 ? 2.076 14.125 -4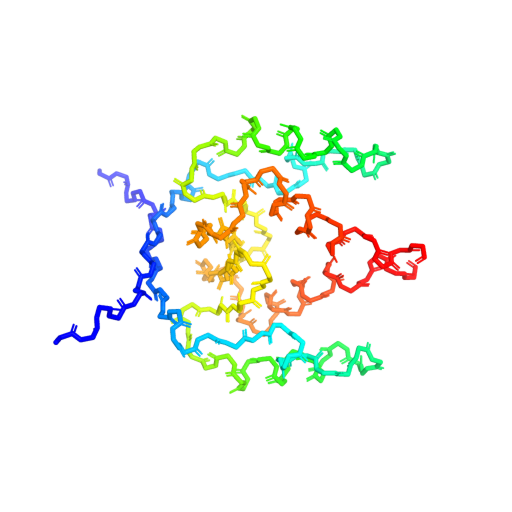.254 1 82.5 20 GLU B C 1
ATOM 793 O O . GLU B 1 20 ? 2.965 14.789 -4.793 1 82.5 20 GLU B O 1
ATOM 798 N N . ASP B 1 21 ? 1.602 14.266 -3.02 1 85.69 21 ASP B N 1
ATOM 799 C CA . ASP B 1 21 ? 2.23 15.266 -2.16 1 85.69 21 ASP B CA 1
ATOM 800 C C . ASP B 1 21 ? 3.529 14.734 -1.559 1 85.69 21 ASP B C 1
ATOM 802 O O . ASP B 1 21 ? 4.457 15.5 -1.294 1 85.69 21 ASP B O 1
ATOM 806 N N . LEU B 1 22 ? 3.494 13.453 -1.314 1 84.38 22 LEU B N 1
ATOM 807 C CA . LEU B 1 22 ? 4.672 12.82 -0.729 1 84.38 22 LEU B CA 1
ATOM 808 C C . LEU B 1 22 ? 5.785 12.68 -1.763 1 84.38 22 LEU B C 1
ATOM 810 O O . LEU B 1 22 ? 6.965 12.773 -1.425 1 84.38 22 LEU B O 1
ATOM 814 N N . ILE B 1 23 ? 5.406 12.328 -2.996 1 81.5 23 ILE B N 1
ATOM 815 C CA . ILE B 1 23 ? 6.359 12.219 -4.098 1 81.5 23 ILE B CA 1
ATOM 816 C C . ILE B 1 23 ? 5.938 13.141 -5.234 1 81.5 23 ILE B C 1
ATOM 818 O O . ILE B 1 23 ? 5.398 12.688 -6.246 1 81.5 23 ILE B O 1
ATOM 822 N N . PRO B 1 24 ? 6.277 14.383 -5.105 1 73.25 24 PRO B N 1
ATOM 823 C CA . PRO B 1 24 ? 5.82 15.383 -6.074 1 73.25 24 PRO B CA 1
ATOM 824 C C . PRO B 1 24 ? 6.582 15.312 -7.398 1 73.25 24 PRO B C 1
ATOM 826 O O . PRO B 1 24 ? 6.074 15.766 -8.43 1 73.25 24 PRO B O 1
ATOM 829 N N . ASN B 1 25 ? 7.785 14.844 -7.309 1 76.5 25 ASN B N 1
ATOM 830 C CA . ASN B 1 25 ? 8.57 14.805 -8.539 1 76.5 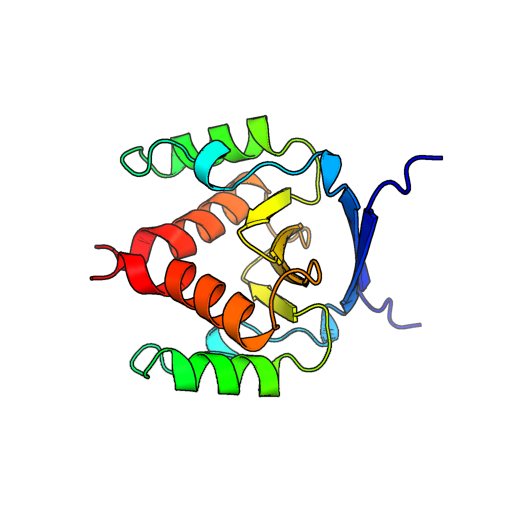25 ASN B CA 1
ATOM 831 C C . ASN B 1 25 ? 8.922 13.375 -8.93 1 76.5 25 ASN B C 1
ATOM 833 O O . ASN B 1 25 ? 9.883 12.797 -8.414 1 76.5 25 ASN B O 1
ATOM 837 N N . ILE B 1 26 ? 8.273 12.922 -9.867 1 68.88 26 ILE B N 1
ATOM 838 C CA . ILE B 1 26 ? 8.43 11.539 -10.305 1 68.88 26 ILE B CA 1
ATOM 839 C C . ILE B 1 26 ? 9.742 11.391 -11.078 1 68.88 26 ILE B C 1
ATOM 841 O O . ILE B 1 26 ? 10.242 10.273 -11.242 1 68.88 26 ILE B O 1
ATOM 845 N N . ASP B 1 27 ? 10.312 12.523 -11.398 1 78.38 27 ASP B N 1
ATOM 846 C CA . ASP B 1 27 ? 11.539 12.492 -12.188 1 78.38 27 ASP B CA 1
ATOM 847 C C . ASP B 1 27 ? 12.773 12.422 -11.281 1 78.38 27 ASP B C 1
ATOM 849 O O . ASP B 1 27 ? 13.891 12.227 -11.766 1 78.38 27 ASP B O 1
ATOM 853 N N . LYS B 1 28 ? 12.539 12.469 -10.109 1 82.12 28 LYS B N 1
ATOM 854 C CA . LYS B 1 28 ? 13.664 12.43 -9.18 1 82.12 28 LYS B CA 1
ATOM 855 C C . LYS B 1 28 ? 14.172 11.008 -8.992 1 82.12 28 LYS B C 1
ATOM 857 O O . LYS B 1 28 ? 13.469 10.039 -9.305 1 82.12 28 LYS B O 1
ATOM 862 N N . ALA B 1 29 ? 15.43 11.008 -8.609 1 85.62 29 ALA B N 1
ATOM 863 C CA . ALA B 1 29 ? 16.016 9.703 -8.305 1 85.62 29 ALA B CA 1
ATOM 864 C C . ALA B 1 29 ? 15.25 9.016 -7.172 1 85.62 29 ALA B C 1
ATOM 866 O O . ALA B 1 29 ? 14.664 9.68 -6.312 1 85.62 29 ALA B O 1
ATOM 867 N N . ILE B 1 30 ? 15.164 7.727 -7.109 1 88.25 30 ILE B N 1
ATOM 868 C CA . ILE B 1 30 ? 14.43 6.93 -6.133 1 88.25 30 ILE B CA 1
ATOM 869 C C . ILE B 1 30 ? 14.898 7.289 -4.723 1 88.25 30 ILE B C 1
ATOM 871 O O . ILE B 1 30 ? 14.086 7.406 -3.803 1 88.25 30 ILE B O 1
ATOM 875 N N . SER B 1 31 ? 16.188 7.441 -4.516 1 88.94 31 SER B N 1
ATOM 876 C CA . SER B 1 31 ? 16.75 7.758 -3.205 1 88.94 31 SER B CA 1
ATOM 877 C C . SER B 1 31 ? 16.156 9.055 -2.656 1 88.94 31 SER B C 1
ATOM 879 O O . SER B 1 31 ? 15.867 9.156 -1.461 1 88.94 31 SER B O 1
ATOM 881 N N . GLU B 1 32 ? 16.016 10.062 -3.465 1 89.69 32 GLU B N 1
ATOM 882 C CA . GLU B 1 32 ? 15.438 11.336 -3.057 1 89.69 32 GLU B CA 1
ATOM 883 C C . GLU B 1 32 ? 13.953 11.195 -2.734 1 89.69 32 GLU B C 1
ATOM 885 O O . GLU B 1 32 ? 13.453 11.82 -1.796 1 89.69 32 GLU B O 1
ATOM 890 N N . LYS B 1 33 ? 13.312 10.438 -3.553 1 88.94 33 LYS B N 1
ATOM 891 C CA . LYS B 1 33 ? 11.891 10.195 -3.328 1 88.94 33 LYS B CA 1
ATOM 892 C C . LYS B 1 33 ? 11.656 9.523 -1.978 1 88.94 33 LYS B C 1
ATOM 894 O O . LYS B 1 33 ? 10.727 9.891 -1.249 1 88.94 33 LYS B O 1
ATOM 899 N N . VAL B 1 34 ? 12.547 8.539 -1.714 1 90.12 34 VAL B N 1
ATOM 900 C CA . VAL B 1 34 ? 12.438 7.801 -0.46 1 90.12 34 VAL B CA 1
ATOM 901 C C . VAL B 1 34 ? 12.609 8.758 0.719 1 90.12 34 VAL B C 1
ATOM 903 O O . VAL B 1 34 ? 11.836 8.719 1.675 1 90.12 34 VAL B O 1
ATOM 906 N N . GLU B 1 35 ? 13.586 9.578 0.701 1 90.12 35 GLU B N 1
ATOM 907 C CA . GLU B 1 35 ? 13.859 10.531 1.773 1 90.12 35 GLU B CA 1
ATOM 908 C C . GLU B 1 35 ? 12.672 11.477 1.984 1 90.12 35 GLU B C 1
ATOM 910 O O . GLU B 1 35 ? 12.266 11.719 3.121 1 90.12 35 GLU B O 1
ATOM 915 N N . THR B 1 36 ? 12.219 11.961 0.888 1 89.06 36 THR B N 1
ATOM 916 C CA . THR B 1 36 ? 11.086 12.875 0.96 1 89.06 36 THR B CA 1
ATOM 917 C C . THR B 1 36 ? 9.867 12.18 1.549 1 89.06 36 THR B C 1
ATOM 919 O O . THR B 1 36 ? 9.172 12.75 2.396 1 89.06 36 THR B O 1
ATOM 922 N N . PHE B 1 37 ? 9.602 11.055 1.057 1 89.88 37 PHE B N 1
ATOM 923 C CA . PHE B 1 37 ? 8.477 10.266 1.53 1 89.88 37 PHE B CA 1
ATOM 924 C C . PHE B 1 37 ? 8.562 10.047 3.037 1 89.88 37 PHE B C 1
ATOM 926 O O . PHE B 1 37 ? 7.574 10.242 3.752 1 89.88 37 PHE B O 1
ATOM 933 N N . LEU B 1 38 ? 9.68 9.57 3.492 1 89.81 38 LEU B N 1
ATOM 934 C CA . LEU B 1 38 ? 9.875 9.297 4.91 1 89.81 38 LEU B CA 1
ATOM 935 C C . LEU B 1 38 ? 9.758 10.57 5.734 1 89.81 38 LEU B C 1
ATOM 937 O O . LEU B 1 38 ? 9.219 10.555 6.844 1 89.81 38 LEU B O 1
ATOM 941 N N . ASP B 1 39 ? 10.195 11.617 5.254 1 88.25 39 ASP B N 1
ATOM 942 C CA . ASP B 1 39 ? 10.164 12.906 5.941 1 88.25 39 ASP B CA 1
ATOM 943 C C . ASP B 1 39 ? 8.734 13.422 6.07 1 88.25 39 ASP B C 1
ATOM 945 O O . ASP B 1 39 ? 8.352 13.961 7.113 1 88.25 39 ASP B O 1
ATOM 949 N N . LYS B 1 40 ? 7.969 13.25 5.027 1 86.94 40 LYS B N 1
ATOM 950 C CA . LYS B 1 40 ? 6.625 13.82 4.973 1 86.94 40 LYS B CA 1
ATOM 951 C C . LYS B 1 40 ? 5.609 12.891 5.637 1 86.94 40 LYS B C 1
ATOM 953 O O . LYS B 1 40 ? 4.602 13.352 6.18 1 86.94 40 LYS B O 1
ATOM 958 N N . SER B 1 41 ? 5.793 11.602 5.422 1 84.5 41 SER B N 1
ATOM 959 C CA . SER B 1 41 ? 4.852 10.633 5.973 1 84.5 41 SER B CA 1
ATOM 960 C C . SER B 1 41 ? 4.922 10.594 7.496 1 84.5 41 SER B C 1
ATOM 962 O O . SER B 1 41 ? 3.936 10.273 8.164 1 84.5 41 SER B O 1
ATOM 964 N N . GLY B 1 42 ? 6.074 10.945 8.078 1 76.88 42 GLY B N 1
ATOM 965 C CA . GLY B 1 42 ? 6.23 10.922 9.523 1 76.88 42 GLY B CA 1
ATOM 966 C C . GLY B 1 42 ? 6.629 9.562 10.062 1 76.88 42 GLY B C 1
ATOM 967 O O . GLY B 1 42 ? 7.578 8.945 9.57 1 76.88 42 GLY B O 1
ATOM 968 N N . ASP B 1 43 ? 5.797 9.109 11.211 1 77.94 43 ASP B N 1
ATOM 969 C CA . ASP B 1 43 ? 6.16 7.879 11.906 1 77.94 43 ASP B CA 1
ATOM 970 C C . ASP B 1 43 ? 5.395 6.684 11.344 1 77.94 43 ASP B C 1
ATOM 972 O O . ASP B 1 43 ? 4.406 6.852 10.625 1 77.94 43 ASP B O 1
ATOM 976 N N . GLN B 1 44 ? 5.883 5.496 11.68 1 75.69 44 GLN B N 1
ATOM 977 C CA . GLN B 1 44 ? 5.223 4.254 11.297 1 75.69 44 GLN B CA 1
ATOM 978 C C . GLN B 1 44 ? 3.832 4.156 11.922 1 75.69 44 GLN B C 1
ATOM 980 O O . GLN B 1 44 ? 3.607 4.637 13.031 1 75.69 44 GLN B O 1
ATOM 985 N N . PRO B 1 45 ? 3.012 3.572 11.242 1 78.81 45 PRO B N 1
ATOM 986 C CA . PRO B 1 45 ? 3.072 3.035 9.883 1 78.81 45 PRO B CA 1
ATOM 987 C C . PRO B 1 45 ? 3.074 4.129 8.812 1 78.81 45 PRO B C 1
ATOM 989 O O . PRO B 1 45 ? 2.52 5.211 9.031 1 78.81 45 PRO B O 1
ATOM 992 N N . TYR B 1 46 ? 3.764 3.883 7.77 1 89.06 46 TYR B N 1
ATOM 993 C CA . TYR B 1 46 ? 3.77 4.812 6.645 1 89.06 46 TYR B CA 1
ATOM 994 C C . TYR B 1 46 ? 2.5 4.672 5.812 1 89.06 46 TYR B C 1
ATOM 996 O O . TYR B 1 46 ? 2.141 3.568 5.398 1 89.06 46 TYR B O 1
ATOM 1004 N N . ALA B 1 47 ? 1.857 5.73 5.766 1 90 47 ALA B N 1
ATOM 1005 C CA . ALA B 1 47 ? 0.581 5.672 5.059 1 90 47 ALA B CA 1
ATOM 1006 C C . ALA B 1 47 ? 0.382 6.906 4.184 1 90 47 ALA B C 1
ATOM 1008 O O . ALA B 1 47 ? 0.969 7.961 4.441 1 90 47 ALA B O 1
ATOM 1009 N N . HIS B 1 48 ? -0.39 6.738 3.143 1 90.69 48 HIS B N 1
ATOM 1010 C CA . HIS B 1 48 ? -0.753 7.855 2.275 1 90.69 48 HIS B CA 1
ATOM 1011 C C . HIS B 1 48 ? -2.166 7.688 1.725 1 9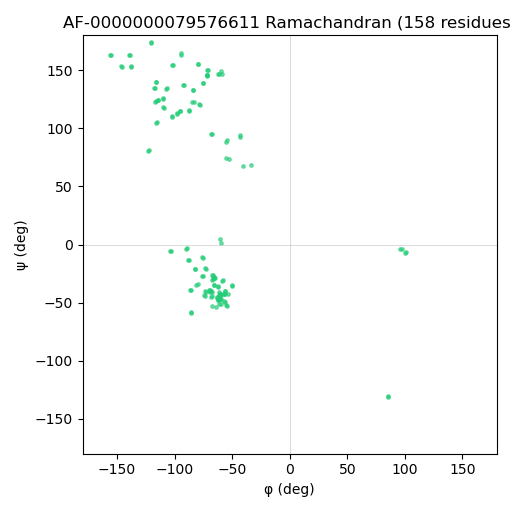0.69 48 HIS B C 1
ATOM 1013 O O . HIS B 1 48 ? -2.646 6.562 1.567 1 90.69 48 HIS B O 1
ATOM 1019 N N . MET B 1 49 ? -2.682 8.773 1.466 1 90.12 49 MET B N 1
ATOM 1020 C CA . MET B 1 49 ? -4.047 8.797 0.948 1 90.12 49 MET B CA 1
ATOM 1021 C C . MET B 1 49 ? -4.0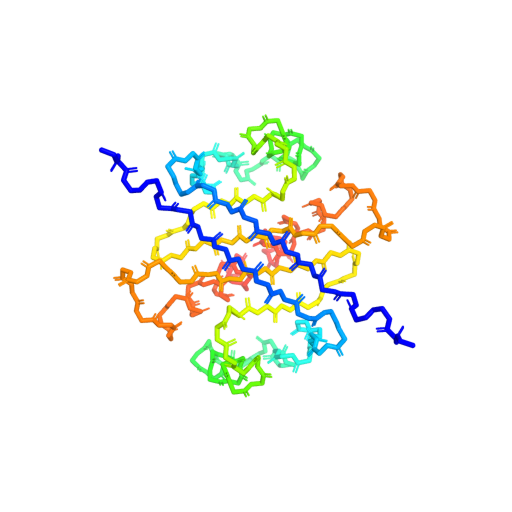51 8.773 -0.577 1 90.12 49 MET B C 1
ATOM 1023 O O . MET B 1 49 ? -3.176 9.359 -1.215 1 90.12 49 MET B O 1
ATOM 1027 N N . ASN B 1 50 ? -4.961 7.961 -1.084 1 88.62 50 ASN B N 1
ATOM 1028 C CA . ASN B 1 50 ? -5.266 7.934 -2.51 1 88.62 50 ASN B CA 1
ATOM 1029 C C . ASN B 1 50 ? -6.73 8.273 -2.777 1 88.62 50 ASN B C 1
ATOM 1031 O O . ASN B 1 50 ? -7.484 8.562 -1.846 1 88.62 50 ASN B O 1
ATOM 1035 N N . GLU B 1 51 ? -7.078 8.398 -3.939 1 86.44 51 GLU B N 1
ATOM 1036 C CA . GLU B 1 51 ? -8.484 8.664 -4.238 1 86.44 51 GLU B CA 1
ATOM 1037 C C . GLU B 1 51 ? -9.359 7.461 -3.898 1 86.44 51 GLU B C 1
ATOM 1039 O O . GLU B 1 51 ? -9.469 6.523 -4.691 1 86.44 51 GLU B O 1
ATOM 1044 N N . GLY B 1 52 ? -10 7.438 -2.617 1 87.75 52 GLY B N 1
ATOM 1045 C CA . GLY B 1 52 ? -10.969 6.41 -2.254 1 87.75 52 GLY B CA 1
ATOM 1046 C C . GLY B 1 52 ? -10.375 5.32 -1.38 1 87.75 52 GLY B C 1
ATOM 1047 O O . GLY B 1 52 ? -11.078 4.391 -0.975 1 87.75 52 GLY B O 1
ATOM 1048 N N . TYR B 1 53 ? -9.086 5.383 -1.2 1 91.44 53 TYR B N 1
ATOM 1049 C CA . TYR B 1 53 ? -8.477 4.367 -0.349 1 91.44 53 TYR B CA 1
ATOM 1050 C C . TYR B 1 53 ? -7.16 4.863 0.238 1 91.44 53 TYR B C 1
ATOM 1052 O O . TYR B 1 53 ? -6.617 5.875 -0.21 1 91.44 53 TYR B O 1
ATOM 1060 N N . VAL B 1 54 ? -6.746 4.195 1.229 1 91.44 54 VAL B N 1
ATOM 1061 C CA . VAL B 1 54 ? -5.496 4.5 1.916 1 91.44 54 VAL B CA 1
ATOM 1062 C C . VAL B 1 54 ? -4.523 3.332 1.761 1 91.44 54 VAL B C 1
ATOM 1064 O O . VAL B 1 54 ? -4.934 2.17 1.784 1 91.44 54 VAL B O 1
ATOM 1067 N N . VAL B 1 55 ? -3.314 3.613 1.554 1 92 55 VAL B N 1
ATOM 1068 C CA . VAL B 1 55 ? -2.277 2.588 1.516 1 92 55 VAL B CA 1
ATOM 1069 C C . VAL B 1 55 ? -1.378 2.715 2.744 1 92 55 VAL B C 1
ATOM 1071 O O . VAL B 1 55 ? -0.881 3.801 3.047 1 92 55 VAL B O 1
ATOM 1074 N N . VAL B 1 56 ? -1.269 1.625 3.432 1 91.88 56 VAL B N 1
ATOM 1075 C CA . VAL B 1 56 ? -0.415 1.585 4.613 1 91.88 56 VAL B CA 1
ATOM 1076 C C . VAL B 1 56 ? 0.76 0.64 4.371 1 91.88 56 VAL B C 1
ATOM 1078 O O . VAL B 1 56 ? 0.567 -0.507 3.959 1 91.88 56 VAL B O 1
ATOM 1081 N N . VAL B 1 57 ? 1.941 1.149 4.531 1 91.62 57 VAL B N 1
ATOM 1082 C CA . VAL B 1 57 ? 3.158 0.349 4.438 1 91.62 57 VAL B CA 1
ATOM 1083 C C . VAL B 1 57 ? 3.689 0.049 5.836 1 91.62 57 VAL B C 1
ATOM 1085 O O . VAL B 1 57 ? 4.16 0.95 6.535 1 91.62 57 VAL B O 1
ATOM 1088 N N . GLU B 1 58 ? 3.574 -1.139 6.203 1 89.31 58 GLU B N 1
ATOM 1089 C CA . GLU B 1 58 ? 3.977 -1.561 7.539 1 89.31 58 GLU B CA 1
ATOM 1090 C C . GLU B 1 58 ? 5.273 -2.361 7.5 1 89.31 58 GLU B C 1
ATOM 1092 O O . GLU B 1 58 ? 5.383 -3.344 6.766 1 89.31 58 GLU B O 1
ATOM 1097 N N . MET B 1 59 ? 6.078 -1.969 8.414 1 89.25 59 MET B N 1
ATOM 1098 C CA . MET B 1 59 ? 7.367 -2.652 8.492 1 89.25 59 MET B CA 1
ATOM 1099 C C . MET B 1 59 ? 7.258 -3.936 9.305 1 89.25 59 MET B C 1
ATOM 1101 O O . MET B 1 59 ? 6.637 -3.947 10.375 1 89.25 59 MET B O 1
ATOM 1105 N N . THR B 1 60 ? 7.812 -4.957 8.75 1 85.88 60 THR B N 1
ATOM 1106 C CA . THR B 1 60 ? 7.797 -6.223 9.477 1 85.88 60 THR B CA 1
ATOM 1107 C C . THR B 1 60 ? 9.008 -6.332 10.398 1 85.88 60 THR B C 1
ATOM 1109 O O . THR B 1 60 ? 9.047 -7.191 11.281 1 85.88 60 THR B O 1
ATOM 1112 N N . GLY B 1 61 ? 9.945 -5.469 10.203 1 84.38 61 GLY B N 1
ATOM 1113 C CA . GLY B 1 61 ? 11.148 -5.492 11.023 1 84.38 61 GLY B CA 1
ATOM 1114 C C . GLY B 1 61 ? 12.297 -6.246 10.375 1 84.38 61 GLY B C 1
ATOM 1115 O O . GLY B 1 61 ? 13.406 -6.293 10.922 1 84.38 61 GLY B O 1
ATOM 1116 N N . GLU B 1 62 ? 12 -6.836 9.18 1 88.38 62 GLU B N 1
ATOM 1117 C CA . GLU B 1 62 ? 13.031 -7.625 8.508 1 88.38 62 GLU B CA 1
ATOM 1118 C C . GLU B 1 62 ? 13.984 -6.727 7.719 1 88.38 62 GLU B C 1
ATOM 1120 O O . GLU B 1 62 ? 15.102 -7.133 7.402 1 88.38 62 GLU B O 1
ATOM 1125 N N . MET B 1 63 ? 13.539 -5.5 7.387 1 87.25 63 MET B N 1
ATOM 1126 C CA . MET B 1 63 ? 14.367 -4.531 6.684 1 87.25 63 MET B CA 1
ATOM 1127 C C . MET B 1 63 ? 14.18 -3.131 7.262 1 87.25 63 MET B C 1
ATOM 1129 O O . MET B 1 63 ? 13.195 -2.873 7.965 1 87.25 63 MET B O 1
ATOM 1133 N N . ASP B 1 64 ? 15.148 -2.293 6.914 1 90.56 64 ASP B N 1
ATOM 1134 C CA . ASP B 1 64 ? 15.039 -0.902 7.34 1 90.56 64 ASP B CA 1
ATOM 1135 C C . ASP B 1 64 ? 13.945 -0.174 6.559 1 90.56 64 ASP B C 1
ATOM 1137 O O . ASP B 1 64 ? 13.688 -0.493 5.395 1 90.56 64 ASP B O 1
ATOM 1141 N N . ALA B 1 65 ? 13.43 0.725 7.211 1 88.88 65 ALA B N 1
ATOM 1142 C CA . ALA B 1 65 ? 12.336 1.481 6.613 1 88.88 65 ALA B CA 1
ATOM 1143 C C . ALA B 1 65 ? 12.75 2.098 5.281 1 88.88 65 ALA B C 1
ATOM 1145 O O . ALA B 1 65 ? 11.977 2.109 4.324 1 88.88 65 ALA B O 1
ATOM 1146 N N . THR B 1 66 ? 13.977 2.613 5.207 1 91.94 66 THR B N 1
ATOM 1147 C CA . THR B 1 66 ? 14.477 3.242 3.992 1 91.94 66 THR B CA 1
ATOM 1148 C C . THR B 1 66 ? 14.5 2.248 2.836 1 91.94 66 THR B C 1
ATOM 1150 O O . THR B 1 66 ? 14.047 2.561 1.731 1 91.94 66 THR B O 1
ATOM 1153 N N . ASP B 1 67 ? 14.93 1.045 3.055 1 92.94 67 ASP B N 1
ATOM 1154 C CA . ASP B 1 67 ? 14.992 0.007 2.029 1 92.94 67 ASP B CA 1
ATOM 1155 C C . ASP B 1 67 ? 13.594 -0.431 1.608 1 92.94 67 ASP B C 1
ATOM 1157 O O . ASP B 1 67 ? 13.328 -0.623 0.419 1 92.94 67 ASP B O 1
ATOM 1161 N N . ALA B 1 68 ? 12.852 -0.605 2.609 1 90.94 68 ALA B N 1
ATOM 1162 C CA . ALA B 1 68 ? 11.484 -1.049 2.344 1 90.94 68 ALA B CA 1
ATOM 1163 C C . ALA B 1 68 ? 10.727 -0.028 1.496 1 90.94 68 ALA B C 1
ATOM 1165 O O . ALA B 1 68 ? 10.094 -0.385 0.5 1 90.94 68 ALA B O 1
ATOM 1166 N N . ILE B 1 69 ? 10.883 1.239 1.848 1 91.62 69 ILE B N 1
ATOM 1167 C CA . ILE B 1 69 ? 10.172 2.301 1.141 1 91.62 69 ILE B CA 1
ATOM 1168 C C . ILE B 1 69 ? 10.742 2.453 -0.267 1 91.62 69 ILE B C 1
ATOM 1170 O O . ILE B 1 69 ? 10.008 2.713 -1.22 1 91.62 69 ILE B O 1
ATOM 1174 N N . SER B 1 70 ? 11.992 2.326 -0.326 1 90.88 70 SER B N 1
ATOM 1175 C CA . SER B 1 70 ? 12.625 2.357 -1.64 1 90.88 70 SER B CA 1
ATOM 1176 C C . SER B 1 70 ? 12.047 1.292 -2.561 1 90.88 70 SER B C 1
ATOM 1178 O O . SER B 1 70 ? 11.703 1.576 -3.711 1 90.88 70 SER B O 1
ATOM 1180 N N . ASP B 1 71 ? 11.977 0.097 -2.043 1 89.44 71 ASP B N 1
ATOM 1181 C CA . ASP B 1 71 ? 11.414 -1.003 -2.82 1 89.44 71 ASP B CA 1
ATOM 1182 C C . ASP B 1 71 ? 9.961 -0.724 -3.189 1 89.44 71 ASP B C 1
ATOM 1184 O O . ASP B 1 71 ? 9.539 -0.993 -4.316 1 89.44 71 ASP B O 1
ATOM 1188 N N . TYR B 1 72 ? 9.25 -0.23 -2.289 1 89.69 72 TYR B N 1
ATOM 1189 C CA . TYR B 1 72 ? 7.844 0.101 -2.492 1 89.69 72 TYR B CA 1
ATOM 1190 C C . TYR B 1 72 ? 7.676 1.116 -3.615 1 89.69 72 TYR B C 1
ATOM 1192 O O . TYR B 1 72 ? 6.871 0.916 -4.527 1 89.69 72 TYR B O 1
ATOM 120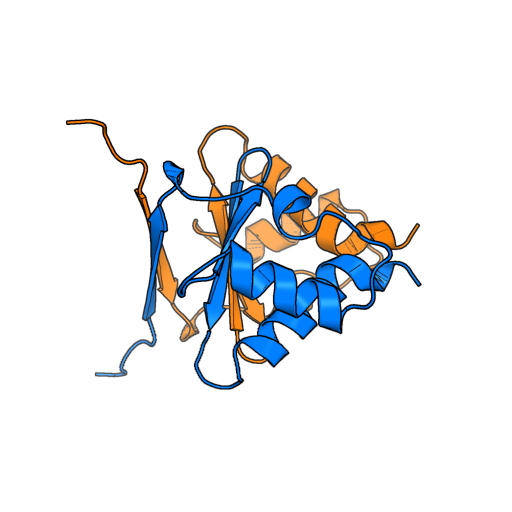0 N N . LEU B 1 73 ? 8.43 2.225 -3.527 1 87.75 73 LEU B N 1
ATOM 1201 C CA . LEU B 1 73 ? 8.336 3.289 -4.52 1 87.75 73 LEU B CA 1
ATOM 1202 C C . LEU B 1 73 ? 8.82 2.803 -5.883 1 87.75 73 LEU B C 1
ATOM 1204 O O . LEU B 1 73 ? 8.281 3.203 -6.918 1 87.75 73 LEU B O 1
ATOM 1208 N N . ARG B 1 74 ? 9.805 1.958 -5.855 1 83.94 74 ARG B N 1
ATOM 1209 C CA . ARG B 1 74 ? 10.305 1.39 -7.102 1 83.94 74 ARG B CA 1
ATOM 1210 C C . ARG B 1 74 ? 9.227 0.559 -7.797 1 83.94 74 ARG B C 1
ATOM 1212 O O . ARG B 1 74 ? 9.086 0.62 -9.016 1 83.94 74 ARG B O 1
ATOM 1219 N N . LYS B 1 75 ? 8.609 -0.202 -7.012 1 78.62 75 LYS B N 1
ATOM 1220 C CA . LYS B 1 75 ? 7.562 -1.062 -7.559 1 78.62 75 LYS B CA 1
ATOM 1221 C C . LYS B 1 75 ? 6.371 -0.239 -8.039 1 78.62 75 LYS B C 1
ATOM 1223 O O . LYS B 1 75 ? 5.656 -0.645 -8.953 1 78.62 75 LYS B O 1
ATOM 1228 N N . ARG B 1 76 ? 6.227 0.859 -7.344 1 74.44 76 ARG B N 1
ATOM 1229 C CA . ARG B 1 76 ? 5.176 1.766 -7.793 1 74.44 76 ARG B CA 1
ATOM 1230 C C . ARG B 1 76 ? 5.578 2.479 -9.078 1 74.44 76 ARG B C 1
ATOM 1232 O O . ARG B 1 76 ? 4.742 2.717 -9.953 1 74.44 76 ARG B O 1
ATOM 1239 N N . THR B 1 77 ? 6.914 2.998 -9.125 1 61.81 77 THR B N 1
ATOM 1240 C CA . THR B 1 77 ? 7.418 3.771 -10.258 1 61.81 77 THR B CA 1
ATOM 1241 C C . THR B 1 77 ? 7.961 2.85 -11.344 1 61.81 77 THR B C 1
ATOM 1243 O O . THR B 1 77 ? 7.902 3.18 -12.531 1 61.81 77 THR B O 1
ATOM 1246 N N . GLU B 1 78 ? 8.938 2.021 -11.07 1 52.62 78 GLU B N 1
ATOM 1247 C CA . GLU B 1 78 ? 9.812 1.306 -11.992 1 52.62 78 GLU B CA 1
ATOM 1248 C C . GLU B 1 78 ? 9.008 0.577 -13.062 1 52.62 78 GLU B C 1
ATOM 1250 O O . GLU B 1 78 ? 9.531 0.27 -14.141 1 52.62 78 GLU B O 1
ATOM 1255 N N . LEU B 1 79 ? 7.934 -0.003 -13.109 1 41.66 79 LEU B N 1
ATOM 1256 C CA . LEU B 1 79 ? 7.766 -0.667 -14.398 1 41.66 79 LEU B CA 1
ATOM 1257 C C . LEU B 1 79 ? 7.828 0.339 -15.539 1 41.66 79 LEU B C 1
ATOM 1259 O O . LEU B 1 79 ? 7.512 0.006 -16.688 1 41.66 79 LEU B O 1
ATOM 1263 N N . MET B 1 80 ? 8.031 1.466 -15.18 1 35.81 80 MET B N 1
ATOM 1264 C CA . MET B 1 80 ? 8.18 2.34 -16.344 1 35.81 80 MET B CA 1
ATOM 1265 C C . MET B 1 80 ? 9.414 1.953 -17.156 1 35.81 80 MET B C 1
ATOM 1267 O O . MET B 1 80 ? 9.531 2.328 -18.312 1 35.81 80 MET B O 1
ATOM 1271 N N . TYR B 1 81 ? 10.727 1.809 -16.781 1 33.41 81 TYR B N 1
ATOM 1272 C CA . TYR B 1 81 ? 11.734 1.51 -17.797 1 33.41 81 TYR B CA 1
ATOM 1273 C C . TYR B 1 81 ? 11.719 0.029 -18.156 1 33.41 81 TYR B C 1
ATOM 1275 O O . TYR B 1 81 ? 11.438 -0.821 -17.312 1 33.41 81 TYR B O 1
#

pLDDT: mean 80.42, std 14.49, range [29.08, 92.94]

Nearest PDB structures (foldseek):
  6nr8-assembly1_2  TM=3.287E-01  e=7.018E+00  Homo sapiens
  6nr8-assembly1_2  TM=3.284E-01  e=6.968E+00  Homo sapiens

Sequence (162 aa):
MVNQSVIDSSVNLEQLKDIEDLIPNIDKAISEKVETFLDKSGDQPYAHMNEGYVVVVEMTGEMDATDAISDYLRKRTELMYMVNQSVIDSSVNLEQLKDIEDLIPNIDKAISEKVETFLDKSGDQPYAHMNEGYVVVVEMTGEMDATDAISDYLRKRTELMY

Radius of gyration: 15.12 Å; Cα contacts (8 Å, |Δi|>4): 269; chains: 2; bounding box: 33×35×43 Å

Foldseek 3Di:
DPVPPDDDDDDDPVQAAALCVQQVDLPDDLLVSLVSQPVRQDDPQRKHDDDPDIDTHHDPPPDDSSVSSSVVVCVVRPVVD/DPPPPDDDDDDDPVQAAALCVQQVDLPDDLLVSLVSQPVRQDDPQRKHDDDPDIDTHHDPPPDDSSVSSSVVVCVVRPVVD

Secondary structure (DSSP, 8-state):
-----EEEEEEEGGGPPBHHHHS--TTS-HHHHHHHHHHHH-SSSEEEEETTEEEEEEE-SSS-HHHHHHHHHHHHHGGG-/-----EEEEEEETTTPPBHHHHS--TTS-HHHHHHHHHHHH-SSSEEEEETTEEEEEEE-SSS-HHHHHHHHHHHHHGGG-